Protein AF-A0A3R9ZY52-F1 (afdb_monomer_lite)

Radius of gyration: 22.68 Å; chains: 1; bounding box: 40×33×56 Å

Sequence (65 aa):
MSSLLDRVEAGETVIITRRGKPVARVSPAESAKKPIPFEELAAFRETMPQGSGLTRLSELRDEGW

Foldseek 3Di:
DPDVPVCQCVFDKDFDDDPNHTDDIRHHDDDDPDDDPVVVVVVVVVVDPPCVPVNVVVVVPVVYD

InterPro domains:
  IPR006442 Type II toxin-antitoxin system, antitoxin Phd/YefM [PF02604] (2-30)
  IPR036165 YefM-like superfamily [SSF143120] (2-34)

Secondary structure (DSSP, 8-state):
--HHHHHHHTT--EEEEETTEEEEEE-PPPPPPPPP-HHHHHHHHHHSPTTTTHHHHHHHHHT--

Organism: NCBI:txid2495581

Structure (mmCIF, N/CA/C/O backbone):
data_AF-A0A3R9ZY52-F1
#
_entry.id   AF-A0A3R9ZY52-F1
#
loop_
_atom_site.group_PDB
_atom_site.id
_atom_site.type_symbol
_atom_site.label_atom_id
_atom_site.label_alt_id
_atom_site.label_comp_id
_atom_site.label_asym_id
_atom_site.label_entity_id
_atom_site.label_seq_id
_atom_site.pdbx_PDB_ins_code
_atom_site.Cartn_x
_atom_site.Cartn_y
_atom_site.Cartn_z
_atom_site.occupancy
_atom_site.B_iso_or_equiv
_atom_site.auth_seq_id
_atom_site.auth_comp_id
_atom_site.auth_asym_id
_atom_site.auth_atom_id
_atom_site.pdbx_PDB_model_num
ATOM 1 N N . MET A 1 1 ? -15.374 11.809 17.480 1.00 56.03 1 MET A N 1
ATOM 2 C CA . MET A 1 1 ? -14.891 10.585 16.802 1.00 56.03 1 MET A CA 1
ATOM 3 C C . MET A 1 1 ? -13.784 11.009 15.855 1.00 56.03 1 MET A C 1
ATOM 5 O O . MET A 1 1 ? -14.136 11.850 15.052 1.00 56.03 1 MET A O 1
ATOM 9 N N . SER A 1 2 ? -12.524 10.538 15.933 1.00 62.81 2 SER A N 1
ATOM 10 C CA . SER A 1 2 ? -11.682 10.558 14.706 1.00 62.81 2 SER A CA 1
ATOM 11 C C . SER A 1 2 ? -10.299 9.902 14.760 1.00 62.81 2 SER A C 1
ATOM 13 O O . SER A 1 2 ? -9.895 9.357 13.750 1.00 62.81 2 SER A O 1
ATOM 15 N N . SER A 1 3 ? -9.573 9.858 15.885 1.00 75.19 3 SER A N 1
ATOM 16 C CA . SER A 1 3 ? -8.112 9.597 15.811 1.00 75.19 3 SER A CA 1
ATOM 17 C C . SER A 1 3 ? -7.678 8.255 15.201 1.00 75.19 3 SER A C 1
ATOM 19 O O . SER A 1 3 ? -6.585 8.141 14.650 1.00 75.19 3 SER A O 1
ATOM 21 N N . LEU A 1 4 ? -8.508 7.217 15.313 1.00 79.81 4 LEU A N 1
ATOM 22 C CA . LEU A 1 4 ? -8.227 5.906 14.723 1.00 79.81 4 LEU A CA 1
ATOM 23 C C . LEU A 1 4 ? -8.535 5.899 13.218 1.00 79.81 4 LEU A C 1
ATOM 25 O O . LEU A 1 4 ? -7.846 5.228 12.458 1.00 79.81 4 LEU A O 1
ATOM 29 N N . LEU A 1 5 ? -9.534 6.677 12.795 1.00 79.06 5 LEU A N 1
ATOM 30 C CA . LEU A 1 5 ? -9.896 6.830 11.391 1.00 79.06 5 LEU A CA 1
ATOM 31 C C . LEU A 1 5 ? -8.847 7.669 10.657 1.00 79.06 5 LEU A C 1
ATOM 33 O O . LEU A 1 5 ? -8.379 7.230 9.616 1.00 79.06 5 LEU A O 1
ATOM 37 N N . ASP A 1 6 ? -8.377 8.764 11.264 1.00 82.75 6 ASP A N 1
ATOM 38 C CA . ASP A 1 6 ? -7.353 9.644 10.677 1.00 82.75 6 ASP A CA 1
ATOM 39 C C . ASP A 1 6 ? -6.051 8.876 10.363 1.00 82.75 6 ASP A C 1
ATOM 41 O O . ASP A 1 6 ? -5.402 9.089 9.342 1.00 82.75 6 ASP A O 1
ATOM 45 N N . ARG A 1 7 ? -5.675 7.925 11.230 1.00 81.56 7 ARG A N 1
ATOM 46 C CA . ARG A 1 7 ? -4.503 7.054 11.028 1.00 81.56 7 ARG A CA 1
ATOM 47 C C . ARG A 1 7 ? -4.695 6.070 9.880 1.00 81.56 7 ARG A C 1
ATOM 49 O O . ARG A 1 7 ? -3.772 5.844 9.102 1.00 81.56 7 ARG A O 1
ATOM 56 N N . VAL A 1 8 ? -5.893 5.502 9.763 1.00 84.62 8 VAL A N 1
ATOM 57 C CA . VAL A 1 8 ? -6.236 4.611 8.652 1.00 84.62 8 VAL A CA 1
ATOM 58 C C . VAL A 1 8 ? -6.309 5.391 7.340 1.00 84.62 8 VAL A C 1
ATOM 60 O O . VAL A 1 8 ? -5.810 4.917 6.327 1.00 84.62 8 VAL A O 1
ATOM 63 N N . GLU A 1 9 ? -6.854 6.605 7.345 1.00 78.38 9 GLU A N 1
ATOM 64 C CA . GLU A 1 9 ? -6.857 7.487 6.172 1.00 78.38 9 GLU A CA 1
ATOM 65 C C . GLU A 1 9 ? -5.438 7.893 5.752 1.00 78.38 9 GLU A C 1
ATOM 67 O O . GLU A 1 9 ? -5.152 7.973 4.559 1.00 78.38 9 GLU A O 1
ATOM 72 N N . ALA A 1 10 ? -4.518 8.051 6.708 1.00 83.94 10 ALA A N 1
ATOM 73 C CA . ALA A 1 10 ? -3.102 8.309 6.443 1.00 83.94 10 ALA A CA 1
ATOM 74 C C . ALA A 1 10 ? -2.329 7.097 5.877 1.00 83.94 10 ALA A C 1
ATOM 76 O O . ALA A 1 10 ? -1.136 7.212 5.597 1.00 83.94 10 ALA A O 1
ATOM 77 N N . GLY A 1 11 ? -2.976 5.941 5.697 1.00 82.50 11 GLY A N 1
ATOM 78 C CA . GLY A 1 11 ? -2.353 4.747 5.120 1.00 82.50 11 GLY A CA 1
ATOM 79 C C . GLY A 1 11 ? -1.989 3.663 6.137 1.00 82.50 11 GLY A C 1
ATOM 80 O O . GLY A 1 11 ? -1.464 2.616 5.753 1.00 82.50 11 GLY A O 1
ATOM 81 N N . GLU A 1 12 ? -2.252 3.869 7.428 1.00 85.81 12 GLU A N 1
ATOM 82 C CA . GLU A 1 12 ? -1.912 2.895 8.462 1.00 85.81 12 GLU A CA 1
ATOM 83 C C . GLU A 1 12 ? -2.938 1.752 8.517 1.00 85.81 12 GLU A C 1
ATOM 85 O O . GLU A 1 12 ? -4.148 1.952 8.43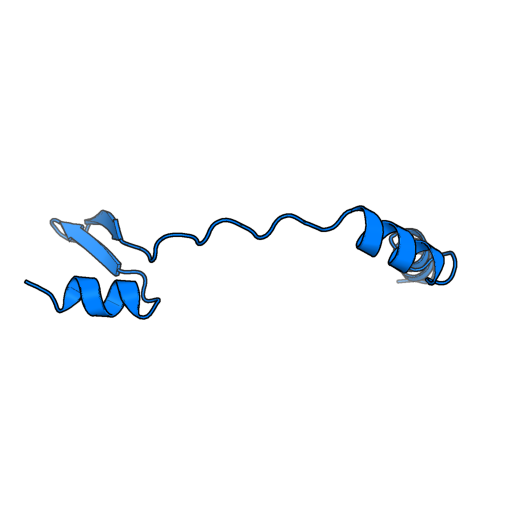7 1.00 85.81 12 GLU A O 1
ATOM 90 N N . THR A 1 13 ? -2.465 0.519 8.695 1.00 88.31 13 THR A N 1
ATOM 91 C CA . THR A 1 13 ? -3.348 -0.624 8.960 1.00 88.31 13 THR A CA 1
ATOM 92 C C . THR A 1 13 ? -3.373 -0.922 10.451 1.00 88.31 13 THR A C 1
ATOM 94 O O . THR A 1 13 ? -2.336 -1.201 11.050 1.00 88.31 13 THR A O 1
ATOM 97 N N . VAL A 1 14 ? -4.566 -0.936 11.045 1.00 89.62 14 VAL A N 1
ATOM 98 C CA . VAL A 1 14 ? -4.755 -1.174 12.480 1.00 89.62 14 VAL A CA 1
ATOM 99 C C . VAL A 1 14 ? -5.437 -2.522 12.716 1.00 89.62 14 VAL A C 1
ATOM 101 O O . VAL A 1 14 ? -6.451 -2.855 12.100 1.00 89.62 14 VAL A O 1
ATOM 104 N N . ILE A 1 15 ? -4.885 -3.309 13.643 1.00 92.00 15 ILE A N 1
ATOM 105 C CA . ILE A 1 15 ? -5.470 -4.576 14.099 1.00 92.00 15 ILE A CA 1
ATOM 106 C C . ILE A 1 15 ? -6.226 -4.321 15.405 1.00 92.00 15 ILE A C 1
ATOM 108 O O . ILE A 1 15 ? -5.634 -3.951 16.418 1.00 92.00 15 ILE A O 1
ATOM 112 N N . ILE A 1 16 ? -7.534 -4.566 15.405 1.00 90.75 16 ILE A N 1
ATOM 113 C CA . ILE A 1 16 ? -8.354 -4.525 16.616 1.00 90.75 16 ILE A CA 1
ATOM 114 C C . ILE A 1 16 ? -8.252 -5.887 17.295 1.00 90.75 16 ILE A C 1
ATOM 116 O O . ILE A 1 16 ? -8.547 -6.920 16.687 1.00 90.75 16 ILE A O 1
ATOM 120 N N . THR A 1 17 ? -7.853 -5.895 18.567 1.00 94.00 17 THR A N 1
ATOM 121 C CA . THR A 1 17 ? -7.767 -7.111 19.382 1.00 94.00 17 THR A CA 1
ATOM 122 C C . THR A 1 17 ? -8.796 -7.092 20.515 1.00 94.00 17 THR A C 1
ATOM 124 O O . THR A 1 17 ? -9.104 -6.048 21.086 1.00 94.00 17 THR A O 1
ATOM 127 N N . ARG A 1 18 ? -9.345 -8.260 20.866 1.00 93.94 18 ARG A N 1
ATOM 128 C CA . ARG A 1 18 ? -10.204 -8.474 22.040 1.00 93.94 18 ARG A CA 1
ATOM 129 C C . ARG A 1 18 ? -9.616 -9.624 22.851 1.00 93.94 18 ARG A C 1
ATOM 131 O O . ARG A 1 18 ? -9.442 -10.720 22.327 1.00 93.94 18 ARG A O 1
ATOM 138 N N . ARG A 1 19 ? -9.304 -9.384 24.132 1.00 92.88 19 ARG A N 1
ATOM 139 C CA . ARG A 1 19 ? -8.620 -10.361 25.013 1.00 92.88 19 ARG A CA 1
ATOM 140 C C . ARG A 1 19 ? -7.296 -10.879 24.415 1.00 92.88 19 ARG A C 1
ATOM 142 O O . ARG A 1 19 ? -7.032 -12.076 24.439 1.00 92.88 19 ARG A O 1
ATOM 149 N N . GLY A 1 20 ? -6.512 -9.984 23.809 1.00 91.88 20 GLY A N 1
ATOM 150 C CA . GLY A 1 20 ? -5.232 -10.319 23.170 1.00 91.88 20 GLY A CA 1
ATOM 151 C C . GLY A 1 20 ? -5.341 -11.080 21.843 1.00 91.88 20 GLY A C 1
ATOM 152 O O . GLY A 1 20 ? -4.317 -11.392 21.247 1.00 91.88 20 GLY A O 1
ATOM 153 N N . LYS A 1 21 ? -6.555 -11.367 21.352 1.00 92.44 21 LYS A N 1
ATOM 154 C CA . LYS A 1 21 ? -6.779 -12.045 20.067 1.00 92.44 21 LYS A CA 1
ATOM 155 C C . LYS A 1 21 ? -7.246 -11.045 19.007 1.00 92.44 21 LYS A C 1
ATOM 157 O O . LYS A 1 21 ? -8.142 -10.256 19.310 1.00 92.44 21 LYS A O 1
ATOM 162 N N . PRO A 1 22 ? -6.689 -11.050 17.786 1.00 93.50 22 PRO A N 1
ATOM 163 C CA . PRO A 1 22 ? -7.159 -10.192 16.701 1.00 93.50 22 PRO A CA 1
ATOM 164 C C . PRO A 1 22 ? -8.591 -10.563 16.301 1.00 93.50 22 PRO A C 1
ATOM 166 O O . PRO A 1 22 ? -8.902 -11.737 16.121 1.00 93.50 22 PRO A O 1
ATOM 169 N N . VAL A 1 23 ? -9.462 -9.560 16.187 1.00 94.50 23 VAL A N 1
ATOM 170 C CA . VAL A 1 23 ? -10.887 -9.731 15.843 1.00 94.50 23 VAL A CA 1
ATOM 171 C C . VAL A 1 23 ? -11.302 -8.959 14.598 1.00 94.50 23 VAL A C 1
ATOM 173 O O . VAL A 1 23 ? -12.260 -9.349 13.942 1.00 94.50 23 VAL A O 1
ATOM 176 N N . ALA A 1 24 ? -10.595 -7.882 14.259 1.00 92.44 24 ALA A N 1
ATOM 177 C CA . ALA A 1 24 ? -10.834 -7.127 13.038 1.00 92.44 24 ALA A CA 1
ATOM 178 C C . ALA A 1 24 ? -9.545 -6.452 12.568 1.00 92.44 24 ALA A C 1
ATOM 180 O O . ALA A 1 24 ? -8.632 -6.188 13.356 1.00 92.44 24 ALA A O 1
ATOM 181 N N . ARG A 1 25 ? -9.493 -6.155 11.274 1.00 91.19 25 ARG A N 1
ATOM 182 C CA . ARG A 1 25 ? -8.464 -5.329 10.651 1.00 91.19 25 ARG A CA 1
ATOM 183 C C . ARG A 1 25 ? -9.165 -4.164 9.978 1.00 91.19 25 ARG A C 1
ATOM 185 O O . ARG A 1 25 ? -10.125 -4.381 9.244 1.00 91.19 25 ARG A O 1
ATOM 192 N N . VAL A 1 26 ? -8.674 -2.962 10.231 1.00 90.44 26 VAL A N 1
ATOM 193 C CA . VAL A 1 26 ? -9.102 -1.756 9.530 1.00 90.44 26 VAL A CA 1
ATOM 194 C C . VAL A 1 26 ? -7.910 -1.286 8.710 1.00 90.44 26 VAL A C 1
ATOM 196 O O . VAL A 1 26 ? -6.826 -1.076 9.255 1.00 90.44 26 VAL A O 1
ATOM 199 N N . SER A 1 27 ? -8.095 -1.202 7.400 1.00 89.50 27 SER A N 1
ATOM 200 C CA . SER A 1 27 ? -7.085 -0.757 6.443 1.00 89.50 27 SER A CA 1
ATOM 201 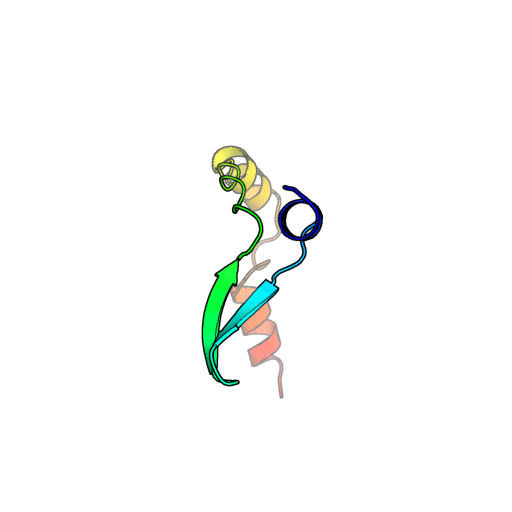C C . SER A 1 27 ? -7.666 0.356 5.575 1.00 89.50 27 SER A C 1
ATOM 203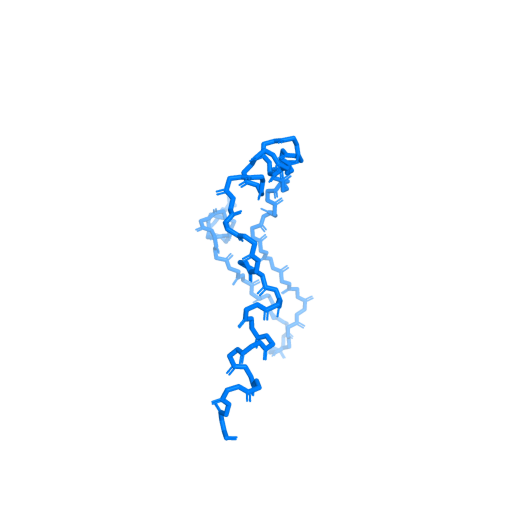 O O . SER A 1 27 ? -8.895 0.444 5.461 1.00 89.50 27 SER A O 1
ATOM 205 N N . PRO A 1 28 ? -6.812 1.187 4.956 1.00 88.25 28 PRO A N 1
ATOM 206 C CA . PRO A 1 28 ? -7.266 2.162 3.977 1.00 88.25 28 PRO A CA 1
ATOM 207 C C . PRO A 1 28 ? -8.080 1.465 2.884 1.00 88.25 28 PRO A C 1
ATOM 209 O O . PRO A 1 28 ? -7.794 0.316 2.526 1.00 88.25 28 PRO A O 1
ATOM 212 N N . ALA A 1 29 ? -9.095 2.146 2.356 1.00 86.62 29 ALA A N 1
ATOM 213 C CA . ALA A 1 29 ? -9.842 1.629 1.220 1.00 86.62 29 ALA A CA 1
ATOM 214 C C . ALA A 1 29 ? -8.905 1.502 0.011 1.00 86.62 29 ALA A C 1
ATOM 216 O O . ALA A 1 29 ? -8.182 2.443 -0.320 1.00 86.62 29 ALA A O 1
ATOM 217 N N . GLU A 1 30 ? -8.914 0.345 -0.652 1.00 83.81 30 GLU A N 1
ATOM 218 C CA . GLU A 1 30 ? -8.187 0.194 -1.908 1.00 83.81 30 GLU A CA 1
ATOM 219 C C . GLU A 1 30 ? -8.816 1.111 -2.958 1.00 83.81 30 GLU A C 1
ATOM 221 O O . GLU A 1 30 ? -9.997 0.992 -3.293 1.00 83.81 30 GLU A O 1
ATOM 226 N N . SER A 1 31 ? -8.016 2.030 -3.492 1.00 79.75 31 SER A N 1
ATOM 227 C CA . SER A 1 31 ? -8.405 2.794 -4.670 1.00 79.75 31 SER A CA 1
ATOM 228 C C . SER A 1 31 ? -8.676 1.830 -5.819 1.00 79.75 31 SER A C 1
ATOM 230 O O . SER A 1 31 ? -7.897 0.900 -6.053 1.00 79.75 31 SER A O 1
ATOM 232 N N . ALA A 1 32 ? -9.756 2.072 -6.566 1.00 81.12 32 ALA A N 1
ATOM 233 C CA . ALA A 1 32 ? -10.028 1.324 -7.784 1.00 81.12 32 ALA A CA 1
ATOM 234 C C . ALA A 1 32 ? -8.769 1.321 -8.661 1.00 81.12 32 ALA A C 1
ATOM 236 O O . ALA A 1 32 ? -8.191 2.376 -8.948 1.00 81.12 32 ALA A O 1
ATOM 237 N N . LYS A 1 33 ? -8.317 0.124 -9.049 1.00 81.44 33 LYS A N 1
ATOM 238 C CA . LYS A 1 33 ? -7.156 -0.009 -9.927 1.00 81.44 33 LYS A CA 1
ATOM 239 C C . LYS A 1 33 ? -7.444 0.773 -11.200 1.00 81.44 33 LYS A C 1
ATOM 241 O O . LYS A 1 33 ? -8.508 0.608 -11.799 1.00 81.44 33 LYS A O 1
ATOM 246 N N . LYS A 1 34 ? -6.501 1.624 -11.606 1.00 84.00 34 LYS A N 1
ATOM 247 C CA . LYS A 1 34 ? -6.614 2.307 -12.893 1.00 84.00 34 LYS A CA 1
ATOM 248 C C . LYS A 1 34 ? -6.716 1.242 -13.991 1.00 84.00 34 LYS A C 1
ATOM 250 O O . LYS A 1 34 ? -5.956 0.269 -13.938 1.00 84.00 34 LYS A O 1
ATOM 255 N N . PRO A 1 35 ? -7.645 1.392 -14.948 1.00 83.50 35 PRO A N 1
ATOM 256 C CA . PRO A 1 35 ? -7.711 0.488 -16.082 1.00 83.50 35 PRO A CA 1
ATOM 257 C C . PRO A 1 35 ? -6.372 0.519 -16.817 1.00 83.50 35 PRO A C 1
ATOM 259 O O . PRO A 1 35 ? -5.769 1.579 -16.989 1.00 83.50 35 PRO A O 1
ATOM 262 N N . ILE A 1 36 ? -5.894 -0.660 -17.204 1.00 86.81 36 ILE A N 1
ATOM 263 C CA . ILE A 1 36 ? -4.648 -0.788 -17.954 1.00 86.81 36 ILE A CA 1
ATOM 264 C C . ILE A 1 36 ? -4.948 -0.391 -19.406 1.00 86.81 36 ILE A C 1
ATOM 266 O O . ILE A 1 36 ? -5.839 -0.999 -20.009 1.00 86.81 36 ILE A O 1
ATOM 270 N N . PRO A 1 37 ? -4.241 0.596 -19.985 1.00 90.00 37 PRO A N 1
ATOM 271 C CA . PRO A 1 37 ? -4.421 0.960 -21.383 1.00 90.00 37 PRO A CA 1
ATOM 272 C C . PRO A 1 37 ? -3.774 -0.110 -22.272 1.00 90.00 37 PRO A C 1
ATOM 274 O O . PRO A 1 37 ? -2.580 -0.072 -22.563 1.00 90.00 37 PRO A O 1
ATOM 277 N N . PHE A 1 38 ? -4.560 -1.113 -22.675 1.00 89.31 38 PHE A N 1
ATOM 278 C CA . PHE A 1 38 ? -4.062 -2.246 -23.465 1.00 89.31 38 PHE A CA 1
ATOM 279 C C . PHE A 1 38 ? -3.478 -1.826 -24.818 1.00 89.31 38 PHE A C 1
ATOM 281 O O . PHE A 1 38 ? -2.534 -2.458 -25.283 1.00 89.31 38 PHE A O 1
ATOM 288 N N . GLU A 1 39 ? -4.005 -0.764 -25.429 1.00 91.12 39 GLU A N 1
ATOM 289 C CA . GLU A 1 39 ? -3.515 -0.240 -26.707 1.00 91.12 39 GLU A CA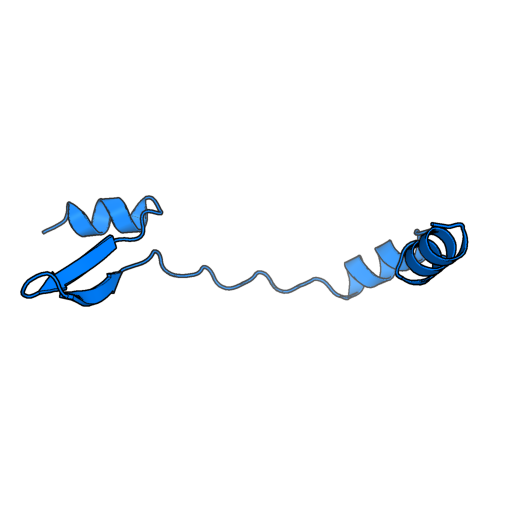 1
ATOM 290 C C . GLU A 1 39 ? -2.129 0.404 -26.568 1.00 91.12 39 GLU A C 1
ATOM 292 O O . GLU A 1 39 ? -1.215 0.066 -27.317 1.00 91.12 39 GLU A O 1
ATOM 297 N N . GLU A 1 40 ? -1.928 1.244 -25.547 1.00 89.25 40 GLU A N 1
ATOM 298 C CA . GLU A 1 40 ? -0.615 1.829 -25.238 1.00 89.25 40 GLU A CA 1
ATOM 299 C C . GLU A 1 40 ? 0.407 0.747 -24.873 1.00 89.25 40 GLU A C 1
ATOM 301 O O . GLU A 1 40 ? 1.559 0.796 -25.302 1.00 89.25 40 GLU A O 1
ATOM 306 N N . LEU A 1 41 ? -0.022 -0.272 -24.121 1.00 88.56 41 LEU A N 1
ATOM 307 C CA . LEU A 1 41 ? 0.834 -1.394 -23.750 1.00 88.56 41 LEU A CA 1
ATOM 308 C C . LEU A 1 41 ? 1.222 -2.247 -24.968 1.00 88.56 41 LEU A C 1
ATOM 310 O O . LEU A 1 41 ? 2.364 -2.698 -25.061 1.00 88.56 41 LEU A O 1
ATOM 314 N N . ALA A 1 42 ? 0.292 -2.461 -25.903 1.00 88.44 42 ALA A N 1
ATOM 315 C CA . ALA A 1 42 ? 0.563 -3.162 -27.153 1.00 88.44 42 ALA A CA 1
ATOM 316 C C . ALA A 1 42 ? 1.548 -2.371 -28.022 1.00 88.44 42 ALA A C 1
ATOM 318 O O . ALA A 1 42 ? 2.553 -2.935 -28.446 1.00 88.44 42 ALA A O 1
ATOM 319 N N . ALA A 1 43 ? 1.324 -1.065 -28.203 1.00 90.88 43 ALA A N 1
ATOM 320 C CA . ALA A 1 43 ? 2.232 -0.190 -28.942 1.00 90.88 43 ALA A CA 1
ATOM 321 C C . ALA A 1 43 ? 3.637 -0.164 -28.321 1.00 90.88 43 ALA A C 1
ATOM 323 O O . ALA A 1 43 ? 4.635 -0.276 -29.028 1.00 90.88 43 ALA A O 1
ATOM 324 N N . PHE A 1 44 ? 3.728 -0.096 -26.991 1.00 88.12 44 PHE A N 1
ATOM 325 C CA . PHE A 1 44 ? 4.999 -0.179 -26.277 1.00 88.12 44 PHE A CA 1
ATOM 326 C C . PHE A 1 44 ? 5.713 -1.513 -26.523 1.00 88.12 44 PHE A C 1
ATOM 328 O O . PHE A 1 44 ? 6.923 -1.530 -26.753 1.00 88.12 44 PHE A O 1
ATOM 335 N N . ARG A 1 45 ? 4.976 -2.630 -26.548 1.00 85.19 45 ARG A N 1
ATOM 336 C CA . ARG A 1 45 ? 5.542 -3.956 -26.826 1.00 85.19 45 ARG A CA 1
ATOM 337 C C . ARG A 1 45 ? 6.146 -4.056 -28.229 1.00 85.19 45 ARG A C 1
ATOM 339 O O . ARG A 1 45 ? 7.185 -4.689 -28.368 1.00 85.19 45 ARG A O 1
ATOM 346 N N . GLU A 1 46 ? 5.561 -3.402 -29.230 1.00 88.44 46 GLU A N 1
ATOM 347 C CA . GLU A 1 46 ? 6.117 -3.360 -30.595 1.00 88.44 46 GLU A CA 1
ATOM 348 C C . GLU A 1 46 ? 7.453 -2.599 -30.670 1.00 88.44 46 GLU A C 1
ATOM 350 O O . GLU A 1 46 ? 8.284 -2.884 -31.528 1.00 88.44 46 GLU A O 1
ATOM 355 N N . THR A 1 47 ? 7.696 -1.651 -29.756 1.00 87.12 47 THR A N 1
ATOM 356 C CA . THR A 1 47 ? 8.984 -0.934 -29.675 1.00 87.12 47 THR A CA 1
ATOM 357 C C . THR A 1 47 ? 10.075 -1.720 -28.952 1.00 87.12 47 THR A C 1
ATOM 359 O O . THR A 1 47 ? 11.246 -1.335 -28.998 1.00 87.12 47 THR A O 1
ATOM 362 N N . MET A 1 48 ? 9.719 -2.809 -28.266 1.00 82.56 48 MET A N 1
ATOM 363 C CA . MET A 1 48 ? 10.699 -3.605 -27.546 1.00 82.56 48 MET A CA 1
ATOM 364 C C . MET A 1 48 ? 11.467 -4.543 -28.486 1.00 82.56 48 MET A C 1
ATOM 366 O O . MET A 1 48 ? 10.887 -5.123 -29.404 1.00 82.56 48 MET A O 1
ATOM 370 N N . PRO A 1 49 ? 12.765 -4.781 -28.226 1.00 78.69 49 PRO A N 1
ATOM 371 C CA . PRO A 1 49 ? 13.510 -5.799 -28.946 1.00 78.69 49 PRO A CA 1
ATOM 372 C C . PRO A 1 49 ? 12.902 -7.185 -28.706 1.00 78.69 49 PRO A C 1
ATOM 374 O O . PRO A 1 49 ? 12.465 -7.520 -27.595 1.00 78.69 49 PRO A O 1
ATOM 377 N N . GLN A 1 50 ? 12.913 -7.996 -29.764 1.00 69.81 50 GLN A N 1
ATOM 378 C CA . GLN A 1 50 ? 12.528 -9.401 -29.704 1.00 69.81 50 GLN A CA 1
ATOM 379 C C . GLN A 1 50 ? 13.357 -10.094 -28.614 1.00 69.81 50 GLN A C 1
ATOM 381 O O . GLN A 1 50 ? 14.574 -9.932 -28.552 1.00 69.81 50 GLN A O 1
ATOM 386 N N . GLY A 1 51 ? 12.679 -10.796 -27.708 1.00 68.44 51 GLY A N 1
ATOM 387 C CA . GLY A 1 51 ? 13.306 -11.475 -26.573 1.00 68.44 51 GLY A CA 1
ATOM 388 C C . GLY A 1 51 ? 13.210 -10.750 -25.229 1.00 68.44 51 GLY A C 1
ATOM 389 O O . GLY A 1 51 ? 13.459 -11.378 -24.215 1.00 68.44 51 GLY A O 1
ATOM 390 N N . SER A 1 52 ? 12.761 -9.494 -25.153 1.00 65.50 52 SER A N 1
ATOM 391 C CA . SER A 1 52 ? 12.663 -8.668 -23.920 1.00 65.50 52 SER A CA 1
ATOM 392 C C . SER A 1 52 ? 11.768 -9.185 -22.764 1.00 65.50 52 SER A C 1
ATOM 394 O O . SER A 1 52 ? 11.524 -8.462 -21.800 1.00 65.50 52 SER A O 1
ATOM 396 N N . GLY A 1 53 ? 11.312 -10.438 -22.807 1.00 71.44 53 GLY A N 1
ATOM 397 C CA . GLY A 1 53 ? 10.496 -11.079 -21.775 1.00 71.44 53 GLY A CA 1
ATOM 398 C C . GLY A 1 53 ? 11.052 -12.427 -21.312 1.00 71.44 53 GLY A C 1
ATOM 399 O O . GLY A 1 53 ? 12.243 -12.576 -21.047 1.00 71.44 53 GLY A O 1
ATOM 400 N N . LEU A 1 54 ? 10.169 -13.427 -21.209 1.00 65.81 54 LEU A N 1
ATOM 401 C CA . LEU A 1 54 ? 10.521 -14.772 -20.739 1.00 65.81 54 LEU A CA 1
ATOM 402 C C . LEU A 1 54 ? 11.600 -15.443 -21.595 1.00 65.81 54 LEU A C 1
ATOM 404 O O . LEU A 1 54 ? 12.393 -1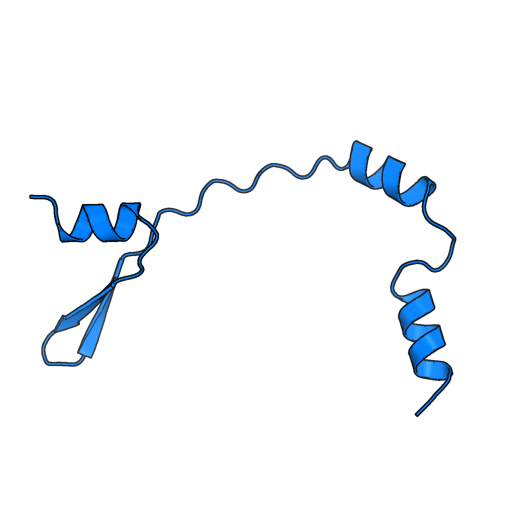6.185 -21.042 1.00 65.81 54 LEU A O 1
ATOM 408 N N . THR A 1 55 ? 11.680 -15.147 -22.895 1.00 67.75 55 THR A N 1
ATOM 409 C CA . THR A 1 55 ? 12.724 -15.682 -23.782 1.00 67.75 55 THR A CA 1
ATOM 410 C C . THR A 1 55 ? 14.124 -15.256 -23.341 1.00 67.75 55 THR A C 1
ATOM 412 O O . THR A 1 55 ? 14.975 -16.119 -23.196 1.00 67.75 55 THR A O 1
ATOM 415 N N . ARG A 1 56 ? 14.352 -13.980 -22.995 1.00 67.56 56 ARG A N 1
ATOM 416 C CA . ARG A 1 56 ? 15.640 -13.532 -22.438 1.00 67.56 56 ARG A CA 1
ATOM 417 C C . ARG A 1 56 ? 15.895 -14.070 -21.035 1.00 67.56 56 ARG A C 1
ATOM 419 O O . ARG A 1 56 ? 17.041 -14.291 -20.680 1.00 67.56 56 ARG A O 1
ATOM 426 N N . LEU A 1 57 ? 14.856 -14.305 -20.229 1.00 71.38 57 LEU A N 1
ATOM 427 C CA . LEU A 1 57 ? 15.024 -14.970 -18.930 1.00 71.38 57 LEU A CA 1
ATOM 428 C C . LEU A 1 57 ? 15.353 -16.466 -19.083 1.00 71.38 57 LEU A C 1
ATOM 430 O O . LEU A 1 57 ? 16.076 -17.008 -18.253 1.00 71.38 57 LEU A O 1
ATOM 434 N N . SER A 1 58 ? 14.828 -17.120 -20.122 1.00 72.69 58 SER A N 1
ATOM 435 C CA . SER A 1 58 ? 15.173 -18.488 -20.511 1.00 72.69 58 SER A CA 1
ATOM 436 C C . SER A 1 58 ? 16.599 -18.561 -21.042 1.00 72.69 58 SER A C 1
ATOM 438 O O . SER A 1 58 ? 17.353 -19.379 -20.547 1.00 72.69 58 SER A O 1
ATOM 440 N N . GLU A 1 59 ? 17.003 -17.656 -21.936 1.00 72.06 59 GLU A N 1
ATOM 441 C CA . GLU A 1 59 ? 18.387 -17.547 -22.421 1.00 72.06 59 GLU A CA 1
ATOM 442 C C . GLU A 1 59 ? 19.358 -17.319 -21.255 1.00 72.06 59 GLU A C 1
ATOM 444 O O . GLU A 1 59 ? 20.286 -18.094 -21.084 1.00 72.06 59 GLU A O 1
ATOM 449 N N . LEU A 1 60 ? 19.076 -16.367 -20.358 1.00 72.88 60 LEU A N 1
ATOM 450 C CA . LEU A 1 60 ? 19.889 -16.136 -19.154 1.00 72.88 60 LEU A CA 1
ATOM 451 C C . LEU A 1 60 ? 19.882 -17.316 -18.164 1.00 72.88 60 LEU A C 1
ATOM 453 O O . LEU A 1 60 ? 20.774 -17.411 -17.326 1.00 72.88 60 LEU A O 1
ATOM 457 N N . ARG A 1 61 ? 18.862 -18.186 -18.201 1.00 76.50 61 ARG A N 1
ATOM 458 C CA . ARG A 1 61 ? 18.804 -19.420 -17.399 1.00 76.50 61 ARG A CA 1
ATOM 459 C C . ARG A 1 61 ? 19.599 -20.549 -18.058 1.00 76.50 61 ARG A C 1
ATOM 461 O O . ARG A 1 61 ? 20.222 -21.325 -17.341 1.00 76.50 61 ARG A O 1
ATOM 468 N N . ASP A 1 62 ? 19.553 -20.636 -19.382 1.00 73.19 62 ASP A N 1
ATOM 469 C CA . ASP A 1 62 ? 20.262 -21.628 -20.192 1.00 73.19 62 ASP A CA 1
ATOM 470 C C . ASP A 1 62 ? 21.763 -21.282 -20.321 1.00 73.19 62 ASP A C 1
ATOM 472 O O . ASP A 1 62 ? 22.586 -22.176 -20.499 1.00 73.19 62 ASP A O 1
ATOM 476 N N . GLU A 1 63 ? 22.138 -20.007 -20.142 1.0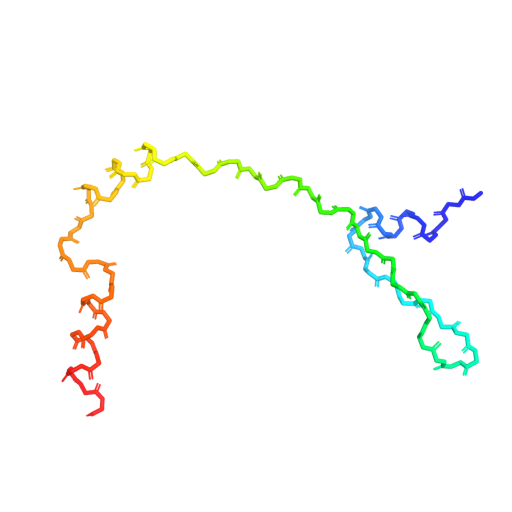0 72.44 63 GLU A N 1
ATOM 477 C CA . GLU A 1 63 ? 23.519 -19.491 -20.064 1.00 72.44 63 GLU A CA 1
ATOM 478 C C . GLU A 1 63 ? 24.226 -19.756 -18.709 1.00 72.44 63 GLU A C 1
ATOM 480 O O . GLU A 1 63 ? 25.359 -19.315 -18.507 1.00 72.44 63 GLU A O 1
ATOM 485 N N . GLY A 1 64 ? 23.610 -20.536 -17.813 1.00 67.25 64 GLY A N 1
ATOM 486 C CA . GLY A 1 64 ? 24.232 -21.085 -16.599 1.00 67.25 64 GLY A CA 1
ATOM 487 C C . GLY A 1 64 ? 24.022 -20.241 -15.333 1.00 67.25 64 GLY A C 1
ATOM 488 O O . GLY A 1 64 ? 23.818 -19.032 -15.380 1.00 67.25 64 GLY A O 1
ATOM 489 N N . TRP A 1 65 ? 24.034 -20.759 -14.106 1.00 49.91 65 TRP A N 1
ATOM 490 C CA . TRP A 1 65 ? 24.563 -22.009 -13.534 1.00 49.91 65 TRP A CA 1
ATOM 491 C C . TRP A 1 65 ? 25.310 -22.992 -14.431 1.00 49.91 65 TRP A C 1
ATOM 493 O O . TRP A 1 65 ? 24.660 -23.857 -15.054 1.00 49.91 65 TRP A O 1
#

pLDDT: mean 81.65, std 9.99, range [49.91, 94.5]